Protein AF-A0A7W9BIA0-F1 (afdb_monomer_lite)

pLDDT: mean 78.85, std 12.54, range [48.69, 95.5]

Radius of gyration: 33.46 Å; chains: 1; bounding box: 71×24×86 Å

Organism: NCBI:txid1524255

Sequence (162 aa):
MTLILTLIVGAVFAGCCFMLIGLVVAGTLMAFEPDENASGGVFLIFALFGLFFALIAYWSGSWLFFTDKETEIPRQSPRQELADDYLGPWRSNAPSNIIRTLISNNVRGCGEFQYKPSDRNSGEYLVYCTPDGRNWAAYIVWPNIDRISGPARPDPKISPPR

Secondary structure (DSSP, 8-state):
-HHHHHHHHHHHHHHHHHHHHHHHHHHHHHH----TTTHHHHHHHHHHHHHHHHHHHHHHHHHHSSTT---------HHHHHHHH--SPPEES--HHHHHHHHHTT----SEEEEEE-SSSTT-EEEEEESSSSS-EEEEEEGGGTEEEEEEPPPTTSPPP-

Foldseek 3Di:
DVPVVVVVVVVVVVVVVVVVVVVVVVVVVVPDDDDPPCPVVVVVVVVVVVVVVVVVCVVVVVVVVVPPPPPCPPPCDPLNVVLVFFPDDKDFDDPPLQVVLCVVVVNDLFPGKIWTDTPVDPQWIWIWGHNPVPQIFIKIARSVVSDIDDRDHDRPSDDDDD

Structure (mmCIF, N/CA/C/O backbone):
data_AF-A0A7W9BIA0-F1
#
_entry.id   AF-A0A7W9BIA0-F1
#
loop_
_atom_site.group_PDB
_atom_site.id
_atom_site.type_symbol
_atom_site.label_atom_id
_atom_site.label_alt_id
_atom_site.label_comp_id
_atom_site.label_asym_id
_atom_site.label_entity_id
_atom_site.label_seq_id
_atom_site.pdbx_PDB_ins_code
_atom_site.Cartn_x
_atom_site.Cartn_y
_atom_site.Cartn_z
_atom_site.occupancy
_atom_site.B_iso_or_equiv
_atom_site.auth_seq_id
_atom_site.auth_comp_id
_atom_site.auth_asym_id
_atom_site.auth_atom_id
_atom_site.pdbx_PDB_model_num
ATOM 1 N N . MET A 1 1 ? 11.935 2.739 -18.671 1.00 55.22 1 MET A N 1
ATOM 2 C CA . MET A 1 1 ? 11.883 3.327 -20.033 1.00 55.22 1 MET A CA 1
ATOM 3 C C . MET 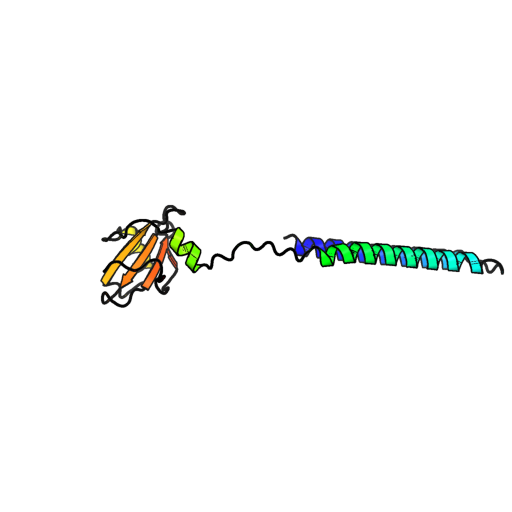A 1 1 ? 13.250 3.368 -20.729 1.00 55.22 1 MET A C 1
ATOM 5 O O . MET A 1 1 ? 13.289 3.383 -21.948 1.00 55.22 1 MET A O 1
ATOM 9 N N . THR A 1 2 ? 14.366 3.324 -19.995 1.00 68.12 2 THR A N 1
ATOM 10 C CA . THR A 1 2 ? 15.739 3.370 -20.537 1.00 68.12 2 THR A CA 1
ATOM 11 C C . THR A 1 2 ? 16.198 2.077 -21.224 1.00 68.12 2 THR A C 1
ATOM 13 O O . THR A 1 2 ? 16.903 2.144 -22.221 1.00 68.12 2 THR A O 1
ATOM 16 N N . LEU A 1 3 ? 15.745 0.910 -20.755 1.00 66.94 3 LEU A N 1
ATOM 17 C CA . LEU A 1 3 ? 16.233 -0.404 -21.210 1.00 66.94 3 LEU A CA 1
ATOM 18 C C . LEU A 1 3 ? 15.777 -0.786 -22.634 1.00 66.94 3 LEU A C 1
ATOM 20 O O . LEU A 1 3 ? 16.510 -1.402 -23.397 1.00 66.94 3 LEU A O 1
ATOM 24 N N . ILE A 1 4 ? 14.567 -0.380 -23.024 1.00 76.38 4 ILE A N 1
ATOM 25 C CA . ILE A 1 4 ? 14.058 -0.615 -24.386 1.00 76.38 4 ILE A CA 1
ATOM 26 C C . ILE A 1 4 ? 14.772 0.313 -25.377 1.00 76.38 4 ILE A C 1
ATOM 28 O O . ILE A 1 4 ? 15.130 -0.106 -26.474 1.00 76.38 4 ILE A O 1
ATOM 32 N N . LEU A 1 5 ? 15.038 1.560 -24.973 1.00 74.25 5 LEU A N 1
ATOM 33 C CA . LEU A 1 5 ? 15.738 2.530 -25.811 1.00 74.25 5 LEU A CA 1
ATOM 34 C C . LEU A 1 5 ? 17.192 2.107 -26.071 1.00 74.25 5 LEU A C 1
ATOM 36 O O . LEU A 1 5 ? 17.655 2.213 -27.202 1.00 74.25 5 LEU A O 1
ATOM 40 N N . THR A 1 6 ? 17.894 1.567 -25.068 1.00 74.94 6 THR A N 1
ATOM 41 C CA . THR A 1 6 ? 19.265 1.061 -25.248 1.00 74.94 6 THR A CA 1
ATOM 42 C C . THR A 1 6 ? 19.323 -0.156 -26.170 1.00 74.94 6 THR A C 1
ATOM 44 O O . THR A 1 6 ? 20.218 -0.229 -27.010 1.00 74.94 6 THR A O 1
ATOM 47 N N . LEU A 1 7 ? 18.348 -1.068 -26.090 1.00 75.12 7 LEU A N 1
ATOM 48 C CA . LEU A 1 7 ? 18.255 -2.212 -27.005 1.00 75.12 7 LEU A CA 1
ATOM 49 C C . LEU A 1 7 ? 18.006 -1.779 -28.456 1.00 75.12 7 LEU A C 1
ATOM 51 O O . LEU A 1 7 ? 18.644 -2.300 -29.369 1.00 75.12 7 LEU A O 1
ATOM 55 N N . ILE A 1 8 ? 17.125 -0.797 -28.671 1.00 78.56 8 ILE A N 1
ATOM 56 C CA . ILE A 1 8 ? 16.828 -0.272 -30.011 1.00 78.56 8 ILE A CA 1
ATOM 57 C C . ILE A 1 8 ? 18.060 0.417 -30.605 1.00 78.56 8 ILE A C 1
ATOM 59 O O . ILE A 1 8 ? 18.431 0.133 -31.743 1.00 78.56 8 ILE A O 1
ATOM 63 N N . VAL A 1 9 ? 18.732 1.278 -29.836 1.00 80.25 9 VAL A N 1
ATOM 64 C CA . VAL A 1 9 ? 19.941 1.977 -30.302 1.00 80.25 9 VAL A CA 1
ATOM 65 C C . VAL A 1 9 ? 21.062 0.981 -30.618 1.00 80.25 9 VAL A C 1
ATOM 67 O O . VAL A 1 9 ? 21.717 1.113 -31.651 1.00 80.25 9 VAL A O 1
ATOM 70 N N . GLY A 1 10 ? 21.235 -0.060 -29.795 1.00 77.69 10 GLY A N 1
ATOM 71 C CA . GLY A 1 10 ? 22.210 -1.124 -30.046 1.00 77.69 10 GLY A CA 1
ATOM 72 C C . GLY A 1 10 ? 21.928 -1.912 -31.330 1.00 77.69 10 GLY A C 1
ATOM 73 O O . GLY A 1 10 ? 22.838 -2.132 -32.130 1.00 77.69 10 GLY A O 1
ATOM 74 N N . ALA A 1 11 ? 20.668 -2.287 -31.571 1.00 79.38 11 ALA A N 1
ATOM 75 C CA . ALA A 1 11 ? 20.273 -3.029 -32.769 1.00 79.38 11 ALA A CA 1
ATOM 76 C C . ALA A 1 11 ? 20.463 -2.210 -34.058 1.00 79.38 11 ALA A C 1
ATOM 78 O O . ALA A 1 11 ? 20.962 -2.730 -35.058 1.00 79.38 11 ALA A O 1
ATOM 79 N N . VAL A 1 12 ? 20.119 -0.917 -34.026 1.00 84.44 12 VAL A N 1
ATOM 80 C CA . VAL A 1 12 ? 20.306 -0.004 -35.166 1.00 84.44 12 VAL A CA 1
ATOM 81 C C . VAL A 1 12 ? 21.791 0.182 -35.479 1.00 84.44 12 VAL A C 1
ATOM 83 O O . VAL A 1 12 ? 22.185 0.138 -36.645 1.00 84.44 12 VAL A O 1
ATOM 86 N N . PHE A 1 13 ? 22.629 0.334 -34.451 1.00 81.19 13 PHE A N 1
ATOM 87 C CA . PHE A 1 13 ? 24.070 0.495 -34.631 1.00 81.19 13 PHE A CA 1
ATOM 88 C C . PHE A 1 13 ? 24.715 -0.759 -35.236 1.00 81.19 13 PHE A C 1
ATOM 90 O O . PHE A 1 13 ? 25.454 -0.661 -36.216 1.00 81.19 13 PHE A O 1
ATOM 97 N N . ALA A 1 14 ? 24.364 -1.945 -34.725 1.00 81.88 14 ALA A N 1
ATOM 98 C CA . ALA A 1 14 ? 24.852 -3.215 -35.260 1.00 81.88 14 ALA A CA 1
ATOM 99 C C . ALA A 1 14 ? 24.450 -3.410 -36.733 1.00 81.88 14 ALA A C 1
ATOM 101 O O . ALA A 1 14 ? 25.295 -3.748 -37.563 1.00 81.88 14 ALA A O 1
ATOM 102 N N . GLY A 1 15 ? 23.187 -3.134 -37.080 1.00 81.62 15 GLY A N 1
ATOM 103 C CA . GLY A 1 15 ? 22.704 -3.221 -38.461 1.00 81.62 15 GLY A CA 1
ATOM 104 C C . GLY A 1 15 ? 23.436 -2.273 -39.416 1.00 81.62 15 GLY A C 1
ATOM 105 O O . GLY A 1 15 ? 23.802 -2.668 -40.523 1.00 81.62 15 GLY A O 1
ATOM 106 N N . CYS A 1 16 ? 23.714 -1.044 -38.972 1.00 82.75 16 CYS A N 1
ATOM 107 C CA . CYS A 1 16 ? 24.446 -0.057 -39.766 1.00 82.75 16 CYS A CA 1
ATOM 108 C C . CYS A 1 16 ? 25.899 -0.497 -40.028 1.00 82.75 16 CYS A C 1
ATOM 110 O O . CYS A 1 16 ? 26.389 -0.383 -41.152 1.00 82.75 16 CYS A O 1
ATOM 112 N N . CYS A 1 17 ? 26.565 -1.091 -39.030 1.00 80.00 17 CYS A N 1
ATOM 113 C CA . CYS A 1 17 ? 27.900 -1.663 -39.205 1.00 80.00 17 CYS A CA 1
ATOM 114 C C . CYS A 1 17 ? 27.917 -2.788 -40.251 1.00 80.00 17 CYS A C 1
ATOM 116 O O . CYS A 1 17 ? 28.769 -2.765 -41.134 1.00 80.00 17 CYS A O 1
ATOM 118 N N . PHE A 1 18 ? 26.970 -3.733 -40.211 1.00 81.88 18 PHE A N 1
ATOM 119 C CA . PHE A 1 18 ? 26.909 -4.821 -41.200 1.00 81.88 18 PHE A CA 1
ATOM 120 C C . PHE A 1 18 ? 26.686 -4.319 -42.632 1.00 81.88 18 PHE A C 1
ATOM 122 O O . PHE A 1 18 ? 27.327 -4.816 -43.559 1.00 81.88 18 PHE A O 1
ATOM 129 N N . MET A 1 19 ? 25.832 -3.307 -42.813 1.00 82.19 19 MET A N 1
ATOM 130 C CA . MET A 1 19 ? 25.616 -2.657 -44.111 1.00 82.19 19 MET A CA 1
ATOM 131 C C . MET A 1 19 ? 26.900 -2.028 -44.656 1.00 82.19 19 MET A C 1
ATOM 133 O O . MET A 1 19 ? 27.262 -2.275 -45.804 1.00 82.19 19 MET A O 1
ATOM 137 N N . LEU A 1 20 ? 27.613 -1.256 -43.831 1.00 83.00 20 LEU A N 1
ATOM 138 C CA . LEU A 1 20 ? 28.859 -0.604 -44.238 1.00 83.00 20 LEU A CA 1
ATOM 139 C C . LEU A 1 20 ? 29.947 -1.621 -44.591 1.00 83.00 20 LEU A C 1
ATOM 141 O O . LEU A 1 20 ? 30.650 -1.442 -45.581 1.00 83.00 20 LEU A O 1
ATOM 145 N N . ILE A 1 21 ? 30.043 -2.717 -43.834 1.00 82.00 21 ILE A N 1
ATOM 146 C CA . ILE A 1 21 ? 30.970 -3.817 -44.128 1.00 82.00 21 ILE A CA 1
ATOM 147 C C . ILE A 1 21 ? 30.643 -4.441 -45.485 1.00 82.00 21 ILE A C 1
ATOM 149 O O . ILE A 1 21 ? 31.537 -4.591 -46.315 1.00 82.00 21 ILE A O 1
ATOM 153 N N . GLY A 1 22 ? 29.371 -4.764 -45.737 1.00 81.12 22 GLY A N 1
ATOM 154 C CA . GLY A 1 22 ? 28.941 -5.321 -47.019 1.00 81.12 22 GLY A CA 1
ATOM 155 C C . GLY A 1 22 ? 29.258 -4.395 -48.194 1.00 81.12 22 GLY A C 1
ATOM 156 O O . GLY A 1 22 ? 29.710 -4.860 -49.236 1.00 81.12 22 GLY A O 1
ATOM 157 N N . LEU A 1 23 ? 29.097 -3.084 -48.006 1.00 84.38 23 LEU A N 1
ATOM 158 C CA . LEU A 1 23 ? 29.371 -2.072 -49.026 1.00 84.38 23 LEU A CA 1
ATOM 159 C C . LEU A 1 23 ? 30.874 -1.936 -49.311 1.00 84.38 23 LEU A C 1
ATOM 161 O O . LEU A 1 23 ? 31.271 -1.868 -50.472 1.00 84.38 23 LEU A O 1
ATOM 165 N N . VAL A 1 24 ? 31.716 -1.970 -48.273 1.00 82.38 24 VAL A N 1
ATOM 166 C CA . VAL A 1 24 ? 33.180 -1.965 -48.426 1.00 82.38 24 VAL A CA 1
ATOM 167 C C . VAL A 1 24 ? 33.657 -3.233 -49.127 1.00 82.38 24 VAL A C 1
ATOM 169 O O . VAL A 1 24 ? 34.451 -3.134 -50.054 1.00 82.38 24 VAL A O 1
ATOM 172 N N . VAL A 1 25 ? 33.145 -4.406 -48.741 1.00 81.81 25 VAL A N 1
ATOM 173 C CA . VAL A 1 25 ? 33.503 -5.690 -49.369 1.00 81.81 25 VAL A CA 1
ATOM 174 C C . VAL A 1 25 ? 33.039 -5.748 -50.826 1.00 81.81 25 VAL A C 1
ATOM 176 O O . VAL A 1 25 ? 33.792 -6.173 -51.695 1.00 81.81 25 VAL A O 1
ATOM 179 N N . ALA A 1 26 ? 31.822 -5.293 -51.126 1.00 77.31 26 ALA A N 1
ATOM 180 C CA . ALA A 1 26 ? 31.334 -5.226 -52.502 1.00 77.31 26 ALA A CA 1
ATOM 181 C C . ALA A 1 26 ? 32.145 -4.226 -53.343 1.00 77.31 26 ALA A C 1
ATOM 183 O O . ALA A 1 26 ? 32.465 -4.506 -54.496 1.00 77.31 26 ALA A O 1
ATOM 184 N N . GLY A 1 27 ? 32.512 -3.082 -52.758 1.00 76.94 27 GLY A N 1
ATOM 185 C CA . GLY A 1 27 ? 33.343 -2.072 -53.406 1.00 76.94 27 GLY A CA 1
ATOM 186 C C . GLY A 1 27 ? 34.754 -2.573 -53.706 1.00 76.94 27 GLY A C 1
ATOM 187 O O . GLY A 1 27 ? 35.247 -2.366 -54.810 1.00 76.94 27 GLY A O 1
ATOM 188 N N . THR A 1 28 ? 35.390 -3.284 -52.770 1.00 70.19 28 THR A N 1
ATOM 189 C CA . THR A 1 28 ? 36.714 -3.876 -53.003 1.00 70.19 28 THR A CA 1
ATOM 190 C C . THR A 1 28 ? 36.659 -5.017 -54.012 1.00 70.19 28 THR A C 1
ATOM 192 O O . THR A 1 28 ? 37.540 -5.094 -54.861 1.00 70.19 28 THR A O 1
ATOM 195 N N . LEU A 1 29 ? 35.612 -5.849 -53.995 1.00 71.81 29 LEU A N 1
ATOM 196 C CA . LEU A 1 29 ? 35.415 -6.895 -55.005 1.00 71.81 29 LEU A CA 1
ATOM 197 C C . LEU A 1 29 ? 35.227 -6.324 -56.417 1.00 71.81 29 LEU A C 1
ATOM 199 O O . LEU A 1 29 ? 35.700 -6.929 -57.373 1.00 71.81 29 LEU A O 1
ATOM 203 N N . MET A 1 30 ? 34.568 -5.170 -56.557 1.00 72.50 30 MET A N 1
ATOM 204 C CA . MET A 1 30 ? 34.381 -4.519 -57.860 1.00 72.50 30 MET A CA 1
ATOM 205 C C . MET A 1 30 ? 35.596 -3.707 -58.333 1.00 72.50 30 MET A C 1
ATOM 207 O O . MET A 1 30 ? 35.705 -3.441 -59.524 1.00 72.50 30 MET A O 1
ATOM 211 N N . ALA A 1 31 ? 36.504 -3.320 -57.433 1.00 66.88 31 ALA A N 1
ATOM 212 C CA . ALA A 1 31 ? 37.692 -2.526 -57.764 1.00 66.88 31 ALA A CA 1
ATOM 213 C C . ALA A 1 31 ? 38.937 -3.366 -58.111 1.00 66.88 31 ALA A C 1
ATOM 215 O O . ALA A 1 31 ? 39.974 -2.802 -58.455 1.00 66.88 31 ALA A O 1
ATOM 216 N N . PHE A 1 32 ? 38.864 -4.695 -58.004 1.00 59.72 32 PHE A N 1
ATOM 217 C CA . PHE A 1 32 ? 39.979 -5.586 -58.316 1.00 59.72 32 PHE A CA 1
ATOM 218 C C . PHE A 1 32 ? 40.000 -5.942 -59.812 1.00 59.72 32 PHE A C 1
ATOM 220 O O . PHE A 1 32 ? 39.431 -6.947 -60.235 1.00 59.72 32 PHE A O 1
ATOM 227 N N . GLU A 1 33 ? 40.700 -5.138 -60.615 1.00 63.22 33 GLU A N 1
ATOM 228 C CA . GLU A 1 33 ? 41.381 -5.669 -61.801 1.00 63.22 33 GLU A CA 1
ATOM 229 C C . GLU A 1 33 ? 42.642 -6.430 -61.332 1.00 63.22 33 GLU A C 1
ATOM 231 O O . GLU A 1 33 ? 43.312 -5.995 -60.389 1.00 63.22 33 GLU A O 1
ATOM 236 N N . PRO A 1 34 ? 42.930 -7.619 -61.891 1.00 58.84 34 PRO A N 1
ATOM 237 C CA . PRO A 1 34 ? 43.922 -8.538 -61.344 1.00 58.84 34 PRO A CA 1
ATOM 238 C C . PRO A 1 34 ? 45.353 -8.104 -61.692 1.00 58.84 34 PRO A C 1
ATOM 240 O O . PRO A 1 34 ? 45.944 -8.629 -62.629 1.00 58.84 34 PRO A O 1
ATOM 243 N N . ASP A 1 35 ? 45.929 -7.197 -60.902 1.00 59.75 35 ASP A N 1
ATOM 244 C CA . ASP A 1 35 ? 47.360 -6.879 -60.959 1.00 59.75 35 ASP A CA 1
ATOM 245 C C . ASP A 1 35 ? 48.132 -7.551 -59.804 1.00 59.75 35 ASP A C 1
ATOM 247 O O . ASP A 1 35 ? 47.769 -7.454 -58.627 1.00 59.75 35 ASP A O 1
ATOM 251 N N . GLU A 1 36 ? 49.239 -8.225 -60.139 1.00 60.62 36 GLU A N 1
ATOM 252 C CA . GLU A 1 36 ? 50.010 -9.147 -59.277 1.00 60.62 36 GLU A CA 1
ATOM 253 C C . GLU A 1 36 ? 50.604 -8.532 -57.988 1.00 60.62 36 GLU A C 1
ATOM 255 O O . GLU A 1 36 ? 51.027 -9.266 -57.094 1.00 60.62 36 GLU A O 1
ATOM 260 N N . ASN A 1 37 ? 50.580 -7.206 -57.820 1.00 57.16 37 ASN A N 1
ATOM 261 C CA . ASN A 1 37 ? 51.107 -6.519 -56.630 1.00 57.16 37 ASN A CA 1
ATOM 262 C C . ASN A 1 37 ? 50.032 -6.079 -55.615 1.00 57.16 37 ASN A C 1
ATOM 264 O O . ASN A 1 37 ? 50.352 -5.457 -54.600 1.00 57.16 37 ASN A O 1
ATOM 268 N N . ALA A 1 38 ? 48.760 -6.419 -55.838 1.00 55.75 38 ALA A N 1
ATOM 269 C CA . ALA A 1 38 ? 47.637 -5.970 -55.008 1.00 55.75 38 ALA A CA 1
ATOM 270 C C . ALA A 1 38 ? 47.430 -6.761 -53.692 1.00 55.75 38 ALA A C 1
ATOM 272 O O . ALA A 1 38 ? 46.525 -6.453 -52.912 1.00 55.75 38 ALA A O 1
ATOM 273 N N . SER A 1 39 ? 48.274 -7.757 -53.392 1.00 59.44 39 SER A N 1
ATOM 274 C CA . SER A 1 39 ? 48.118 -8.610 -52.202 1.00 59.44 39 SER A CA 1
ATOM 275 C C . SER A 1 39 ? 48.335 -7.854 -50.883 1.00 59.44 39 SER A C 1
ATOM 277 O O . SER A 1 39 ? 47.609 -8.088 -49.919 1.00 59.44 39 SER A O 1
ATOM 279 N N . GLY A 1 40 ? 49.261 -6.890 -50.832 1.00 60.91 40 GLY A N 1
ATOM 280 C CA . GLY A 1 40 ? 49.609 -6.171 -49.597 1.00 60.91 40 GLY A CA 1
ATOM 281 C C . GLY A 1 40 ? 48.522 -5.223 -49.069 1.00 60.91 40 GLY A C 1
ATOM 282 O O . GLY A 1 40 ? 48.365 -5.074 -47.856 1.00 60.91 40 GLY A O 1
ATOM 283 N N . GLY A 1 41 ? 47.735 -4.608 -49.959 1.00 64.06 41 GLY A N 1
ATOM 284 C CA . GLY A 1 41 ? 46.695 -3.643 -49.575 1.00 64.06 41 GLY A CA 1
ATOM 285 C C . GLY A 1 41 ? 45.501 -4.293 -48.873 1.00 64.06 41 GLY A C 1
ATOM 286 O O . GLY A 1 41 ? 44.955 -3.743 -47.918 1.00 64.06 41 GLY A O 1
ATOM 287 N N . VAL A 1 42 ? 45.144 -5.508 -49.290 1.00 67.88 42 VAL A N 1
ATOM 288 C CA . VAL A 1 42 ? 44.026 -6.267 -48.714 1.00 67.88 42 VAL A CA 1
ATOM 289 C C . VAL A 1 42 ? 44.333 -6.684 -47.274 1.00 67.88 42 VAL A C 1
ATOM 291 O O . VAL A 1 42 ? 43.487 -6.525 -46.394 1.00 67.88 42 VAL A O 1
ATOM 294 N N . PHE A 1 43 ? 45.565 -7.124 -46.995 1.00 69.19 43 PHE A N 1
ATOM 295 C CA . PHE A 1 43 ? 45.990 -7.470 -45.634 1.00 69.19 43 PHE A CA 1
ATOM 296 C C . PHE A 1 43 ? 45.943 -6.276 -44.672 1.00 69.19 43 PHE A C 1
ATOM 298 O O . PHE A 1 43 ? 45.534 -6.440 -43.522 1.00 69.19 43 PHE A O 1
ATOM 305 N N . LEU A 1 44 ? 46.296 -5.073 -45.135 1.00 73.94 44 LEU A N 1
ATOM 306 C CA . LEU A 1 44 ? 46.217 -3.855 -44.322 1.00 73.94 44 LEU A CA 1
ATOM 307 C C . LEU A 1 44 ? 44.778 -3.507 -43.929 1.00 73.94 44 LEU A C 1
ATOM 309 O O . LEU A 1 44 ? 44.533 -3.137 -42.782 1.00 73.94 44 LEU A O 1
ATOM 313 N N . ILE A 1 45 ? 43.817 -3.674 -44.840 1.00 76.38 45 ILE A N 1
ATOM 314 C CA . ILE A 1 45 ? 42.399 -3.403 -44.562 1.00 76.38 45 ILE A CA 1
ATOM 315 C C . ILE A 1 45 ? 41.868 -4.364 -43.493 1.00 76.38 45 ILE A C 1
ATOM 317 O O . ILE A 1 45 ? 41.267 -3.920 -42.514 1.00 76.38 45 ILE A O 1
ATOM 321 N N . PHE A 1 46 ? 42.141 -5.667 -43.625 1.00 74.81 46 PHE A N 1
ATOM 322 C CA . PHE A 1 46 ? 41.732 -6.654 -42.620 1.00 74.81 46 PHE A CA 1
ATOM 323 C C . PHE A 1 46 ? 42.405 -6.421 -41.260 1.00 74.81 46 PHE A C 1
ATOM 325 O O . PHE A 1 46 ? 41.751 -6.560 -40.224 1.00 74.81 46 PHE A O 1
ATOM 332 N N . ALA A 1 47 ? 43.677 -6.014 -41.245 1.00 78.88 47 ALA A N 1
ATOM 333 C CA . ALA A 1 47 ? 44.399 -5.707 -40.012 1.00 78.88 47 ALA A CA 1
ATOM 334 C C . ALA A 1 47 ? 43.817 -4.483 -39.284 1.00 78.88 47 ALA A C 1
ATOM 336 O O . ALA A 1 47 ? 43.564 -4.545 -38.079 1.00 78.88 47 ALA A O 1
ATOM 337 N N . LEU A 1 48 ? 43.548 -3.391 -40.008 1.00 80.12 48 LEU A N 1
ATOM 338 C CA . LEU A 1 48 ? 42.935 -2.185 -39.441 1.00 80.12 48 LEU A CA 1
ATOM 339 C C . LEU A 1 48 ? 41.523 -2.463 -38.916 1.00 80.12 48 LEU A C 1
ATOM 341 O O . LEU A 1 48 ? 41.142 -1.974 -37.852 1.00 80.12 48 LEU A O 1
ATOM 345 N N . PHE A 1 49 ? 40.767 -3.295 -39.629 1.00 78.25 49 PHE A N 1
ATOM 346 C CA . PHE A 1 49 ? 39.426 -3.692 -39.227 1.00 78.25 49 PHE A CA 1
ATOM 347 C C . PHE A 1 49 ? 39.431 -4.540 -37.948 1.00 78.25 49 PHE A C 1
ATOM 349 O O . PHE A 1 49 ? 38.680 -4.254 -37.018 1.00 78.25 49 PHE A O 1
ATOM 356 N N . GLY A 1 50 ? 40.328 -5.525 -37.841 1.00 78.56 50 GLY A N 1
ATOM 357 C CA . GLY A 1 50 ? 40.497 -6.303 -36.610 1.00 78.56 50 GLY A CA 1
ATOM 358 C C . GLY A 1 50 ? 40.840 -5.427 -35.398 1.00 78.56 50 GLY A C 1
ATOM 359 O O . GLY A 1 50 ? 40.288 -5.621 -34.314 1.00 78.56 50 GLY A O 1
ATOM 360 N N . LEU A 1 51 ? 41.682 -4.408 -35.595 1.00 86.31 51 LEU A N 1
ATOM 361 C CA . LEU A 1 51 ? 42.069 -3.454 -34.550 1.00 86.31 51 LEU A CA 1
ATOM 362 C C . LEU A 1 51 ? 40.883 -2.579 -34.106 1.00 86.31 51 LEU A C 1
ATOM 364 O O . LEU A 1 51 ? 40.681 -2.355 -32.913 1.00 86.31 51 LEU A O 1
ATOM 368 N N . PHE A 1 52 ? 40.045 -2.148 -35.050 1.00 82.19 52 PHE A N 1
ATOM 369 C CA . PHE A 1 52 ? 38.822 -1.398 -34.760 1.00 82.19 52 PHE A CA 1
ATOM 370 C C . PHE A 1 52 ? 37.817 -2.212 -33.929 1.00 82.19 52 PHE A C 1
ATOM 372 O O . PHE A 1 52 ? 37.293 -1.712 -32.933 1.00 82.19 52 PHE A O 1
ATOM 379 N N . PHE A 1 53 ? 37.600 -3.488 -34.269 1.00 80.62 53 PHE A N 1
ATOM 380 C CA . PHE A 1 53 ? 36.733 -4.378 -33.485 1.00 80.62 53 PHE A CA 1
ATOM 381 C C . PHE A 1 53 ? 37.288 -4.652 -32.087 1.00 80.62 53 PHE A C 1
ATOM 383 O O . PHE A 1 53 ? 36.520 -4.672 -31.127 1.00 80.62 53 PHE A O 1
ATOM 390 N N . ALA A 1 54 ? 38.608 -4.798 -31.949 1.00 81.12 54 ALA A N 1
ATOM 391 C CA . ALA A 1 54 ? 39.249 -4.939 -30.645 1.00 81.12 54 ALA A CA 1
ATOM 392 C C . ALA A 1 54 ? 39.045 -3.688 -29.769 1.00 81.12 54 ALA A C 1
ATOM 394 O O . ALA A 1 54 ? 38.732 -3.815 -28.586 1.00 81.12 54 ALA A O 1
ATOM 395 N N . LEU A 1 55 ? 39.146 -2.485 -30.348 1.00 83.12 55 LEU A N 1
ATOM 396 C CA . LEU A 1 55 ? 38.890 -1.228 -29.636 1.00 83.12 55 LEU A CA 1
ATOM 397 C C . LEU A 1 55 ? 37.421 -1.074 -29.230 1.00 83.12 55 LEU A C 1
ATOM 399 O O . LEU A 1 55 ? 37.155 -0.674 -28.098 1.00 83.12 55 LEU A O 1
ATOM 403 N N . ILE A 1 56 ? 36.474 -1.431 -30.106 1.00 81.69 56 ILE A N 1
ATOM 404 C CA . ILE A 1 56 ? 35.043 -1.429 -29.771 1.00 81.69 56 ILE A CA 1
ATOM 405 C C . ILE A 1 56 ? 34.758 -2.424 -28.649 1.00 81.69 56 ILE A C 1
ATOM 407 O O . ILE A 1 56 ? 34.128 -2.041 -27.670 1.00 81.69 56 ILE A O 1
ATOM 411 N N . ALA A 1 57 ? 35.249 -3.663 -28.754 1.00 76.75 57 ALA A N 1
ATOM 412 C CA . ALA A 1 57 ? 35.053 -4.690 -27.735 1.00 76.75 57 ALA A CA 1
ATOM 413 C C . ALA A 1 57 ? 35.626 -4.258 -26.374 1.00 76.75 57 ALA A C 1
ATOM 415 O O . ALA A 1 57 ? 34.983 -4.446 -25.340 1.00 76.75 57 ALA A O 1
ATOM 416 N N . TYR A 1 58 ? 36.797 -3.615 -26.379 1.00 79.81 58 TYR A N 1
ATOM 417 C CA . TYR A 1 58 ? 37.426 -3.043 -25.190 1.00 79.81 58 TYR A CA 1
ATOM 418 C C . TYR A 1 58 ? 36.597 -1.900 -24.573 1.00 79.81 58 TYR A C 1
ATOM 420 O O . TYR A 1 58 ? 36.389 -1.864 -23.356 1.00 79.81 58 TYR A O 1
ATOM 428 N N . TRP A 1 59 ? 36.051 -1.002 -25.401 1.00 75.38 59 TRP A N 1
ATOM 429 C CA . TRP A 1 59 ? 35.180 0.090 -24.947 1.00 75.38 59 TRP A CA 1
ATOM 430 C C . TRP A 1 59 ? 33.811 -0.403 -24.453 1.00 75.38 59 TRP A C 1
ATOM 432 O O . TRP A 1 59 ? 33.311 0.086 -23.440 1.00 75.38 59 TRP A O 1
ATOM 442 N N . SER A 1 60 ? 33.216 -1.398 -25.117 1.00 70.00 60 SER A N 1
ATOM 443 C CA . SER A 1 60 ? 31.941 -1.995 -24.704 1.00 70.00 60 SER A CA 1
ATOM 444 C C . SER A 1 60 ? 32.080 -2.868 -23.458 1.00 70.00 60 SER A C 1
ATOM 446 O O . SER A 1 60 ? 31.197 -2.863 -22.603 1.00 70.00 60 SER A O 1
ATOM 448 N N . GLY A 1 61 ? 33.206 -3.576 -23.309 1.00 64.25 61 GLY A N 1
ATOM 449 C CA . GLY A 1 61 ? 33.513 -4.358 -22.111 1.00 64.25 61 GLY A CA 1
ATOM 450 C C . GLY A 1 61 ? 33.633 -3.474 -20.869 1.00 64.25 61 GLY A C 1
ATOM 451 O O . GLY A 1 61 ? 33.089 -3.817 -19.823 1.00 64.25 61 GLY A O 1
ATOM 452 N N . SER A 1 62 ? 34.233 -2.285 -21.001 1.00 65.88 62 SER A N 1
ATOM 453 C CA . SER A 1 62 ? 34.294 -1.298 -19.910 1.00 65.88 62 SER A CA 1
ATOM 454 C C . SER A 1 62 ? 32.916 -0.838 -19.409 1.00 65.88 62 SER A C 1
ATOM 456 O O . SER A 1 62 ? 32.793 -0.493 -18.238 1.00 65.88 62 SER A O 1
ATOM 458 N N . TRP A 1 63 ? 31.866 -0.869 -20.239 1.00 59.00 63 TRP A N 1
ATOM 459 C CA . TRP A 1 63 ? 30.500 -0.524 -19.815 1.00 59.00 63 TRP A CA 1
ATOM 460 C C . TRP A 1 63 ? 29.761 -1.678 -19.120 1.00 59.00 63 TRP A C 1
ATOM 462 O O . TRP A 1 63 ? 28.974 -1.432 -18.203 1.00 59.00 63 TRP A O 1
ATOM 472 N N . LEU A 1 64 ? 30.038 -2.932 -19.500 1.00 59.25 64 LEU A N 1
ATOM 473 C CA . LEU A 1 64 ? 29.447 -4.112 -18.850 1.00 59.25 64 LEU A CA 1
ATOM 474 C C . LEU A 1 64 ? 29.997 -4.352 -17.436 1.00 59.25 64 LEU A C 1
ATOM 476 O O . LEU A 1 64 ? 29.282 -4.889 -16.603 1.00 59.25 64 LEU A O 1
ATOM 480 N N . PHE A 1 65 ? 31.219 -3.902 -17.132 1.00 55.66 65 PHE A N 1
ATOM 481 C CA . PHE A 1 65 ? 31.803 -4.017 -15.787 1.00 55.66 65 PHE A CA 1
ATOM 482 C C . PHE A 1 65 ? 31.515 -2.823 -14.855 1.00 55.66 65 PHE A C 1
ATOM 484 O O . PHE A 1 65 ? 31.788 -2.912 -13.661 1.00 55.66 65 PHE A O 1
ATOM 491 N N . PHE A 1 66 ? 30.960 -1.711 -15.355 1.00 53.16 66 PHE A N 1
ATOM 492 C CA . PHE A 1 66 ? 30.657 -0.521 -14.536 1.00 53.16 66 PHE A CA 1
ATOM 493 C C . PHE A 1 66 ? 29.191 -0.433 -14.079 1.00 53.16 66 PHE A C 1
ATOM 495 O O . PHE A 1 66 ? 28.828 0.485 -13.344 1.00 53.16 66 PHE A O 1
ATOM 502 N N . THR A 1 67 ? 28.341 -1.374 -14.499 1.00 51.53 67 THR A N 1
ATOM 503 C CA . THR A 1 67 ? 26.904 -1.394 -14.168 1.00 51.53 67 THR A CA 1
ATOM 504 C C . THR A 1 67 ? 26.544 -2.243 -12.9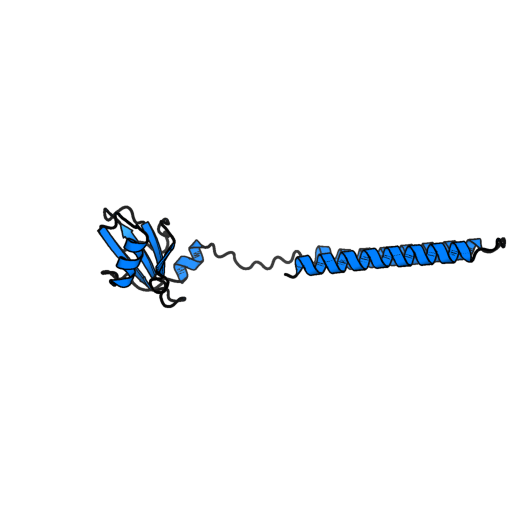44 1.00 51.53 67 THR A C 1
ATOM 506 O O . THR A 1 67 ? 25.366 -2.344 -12.634 1.00 51.53 67 THR A O 1
ATOM 509 N N . ASP A 1 68 ? 27.534 -2.729 -12.185 1.00 54.97 68 ASP A N 1
ATOM 510 C CA . ASP A 1 68 ? 27.341 -3.432 -10.900 1.00 54.97 68 ASP A CA 1
ATOM 511 C C . ASP A 1 68 ? 27.829 -2.613 -9.694 1.00 54.97 68 ASP A C 1
ATOM 513 O O . ASP A 1 68 ? 28.201 -3.148 -8.650 1.00 54.97 68 ASP A O 1
ATOM 517 N N . LYS A 1 69 ? 27.810 -1.277 -9.781 1.00 51.50 69 LYS A N 1
ATOM 518 C CA . LYS A 1 69 ? 27.709 -0.487 -8.548 1.00 51.50 69 LYS A CA 1
ATOM 519 C C . LYS A 1 69 ? 26.234 -0.379 -8.205 1.00 51.50 69 LYS A C 1
ATOM 521 O O . LYS A 1 69 ? 25.598 0.643 -8.463 1.00 51.50 69 LYS A O 1
ATOM 526 N N . GLU A 1 70 ? 25.712 -1.493 -7.691 1.00 56.38 70 GLU A N 1
ATOM 527 C CA . GLU A 1 70 ? 24.390 -1.612 -7.097 1.00 56.38 70 GLU A CA 1
ATOM 528 C C . GLU A 1 70 ? 24.172 -0.362 -6.246 1.00 56.38 70 GLU A C 1
ATOM 530 O O . GLU A 1 70 ? 24.840 -0.122 -5.236 1.00 56.38 70 GLU A O 1
ATOM 535 N N . THR A 1 71 ? 23.289 0.512 -6.712 1.00 51.88 71 THR A N 1
ATOM 536 C CA . THR A 1 71 ? 22.747 1.543 -5.848 1.00 51.88 71 THR A CA 1
ATOM 537 C C . THR A 1 71 ? 21.902 0.751 -4.869 1.00 51.88 71 THR A C 1
ATOM 539 O O . THR A 1 71 ? 20.767 0.391 -5.175 1.00 51.88 71 THR A O 1
ATOM 542 N N . GLU A 1 72 ? 22.487 0.381 -3.732 1.00 56.19 72 GLU A N 1
ATOM 543 C CA . GLU A 1 72 ? 21.745 -0.094 -2.576 1.00 56.19 72 GLU A CA 1
ATOM 544 C C . GLU A 1 72 ? 20.843 1.063 -2.130 1.00 56.19 72 GLU A C 1
ATOM 546 O O . GLU A 1 72 ? 21.142 1.814 -1.207 1.00 56.19 72 GLU A O 1
ATOM 551 N N . ILE A 1 73 ? 19.724 1.255 -2.829 1.00 62.44 73 ILE A N 1
ATOM 552 C CA . ILE A 1 73 ? 18.555 1.869 -2.227 1.00 62.44 73 ILE A CA 1
ATOM 553 C C . ILE A 1 73 ? 18.220 0.893 -1.104 1.00 62.44 73 ILE A C 1
ATOM 555 O O . ILE A 1 73 ? 17.951 -0.276 -1.415 1.00 62.44 73 ILE A O 1
ATOM 559 N N . PRO A 1 74 ? 18.300 1.290 0.179 1.00 53.03 74 PRO A N 1
ATOM 560 C CA . PRO A 1 74 ? 17.942 0.387 1.254 1.00 53.03 74 PRO A CA 1
ATOM 561 C C . PRO A 1 74 ? 16.541 -0.115 0.929 1.00 53.03 74 PRO A C 1
ATOM 563 O O . PRO A 1 74 ? 15.606 0.677 0.826 1.00 53.03 74 PRO A O 1
ATOM 566 N N . ARG A 1 75 ? 16.398 -1.425 0.690 1.00 48.69 75 ARG A N 1
ATOM 567 C CA . ARG A 1 75 ? 15.084 -2.051 0.578 1.00 48.69 75 ARG A CA 1
ATOM 568 C C . ARG A 1 75 ? 14.461 -1.954 1.962 1.00 48.69 75 ARG A C 1
ATOM 570 O O . ARG A 1 75 ? 14.528 -2.899 2.745 1.00 48.69 75 ARG A O 1
ATOM 577 N N . GLN A 1 76 ? 13.883 -0.800 2.286 1.00 51.28 76 GLN A N 1
ATOM 578 C CA . GLN A 1 76 ? 12.875 -0.720 3.321 1.00 51.28 76 GLN A CA 1
ATOM 579 C C . GLN A 1 76 ? 11.821 -1.729 2.894 1.00 51.28 76 GLN A C 1
ATOM 581 O O . GLN A 1 76 ? 11.181 -1.609 1.851 1.00 51.28 76 GLN A O 1
ATOM 586 N N . SER A 1 77 ? 11.747 -2.821 3.650 1.00 59.44 77 SER A N 1
ATOM 587 C CA . SER A 1 77 ? 10.673 -3.785 3.487 1.00 59.44 77 SER A CA 1
ATOM 588 C C . SER A 1 77 ? 9.358 -3.001 3.515 1.00 59.44 77 SER A C 1
ATOM 590 O O . SER A 1 77 ? 9.259 -2.076 4.326 1.00 59.44 77 SER A O 1
ATOM 592 N N . PRO A 1 78 ? 8.337 -3.362 2.719 1.00 61.41 78 PRO A N 1
ATOM 593 C CA . PRO A 1 78 ? 7.030 -2.699 2.769 1.00 61.41 78 PRO A CA 1
ATOM 594 C C . PRO A 1 78 ? 6.468 -2.568 4.197 1.00 61.41 78 PRO A C 1
ATOM 596 O O . PRO A 1 78 ? 5.699 -1.666 4.501 1.00 61.41 78 PRO A O 1
ATOM 599 N N . ARG A 1 79 ? 6.899 -3.459 5.100 1.00 59.00 79 ARG A N 1
ATOM 600 C CA . ARG A 1 79 ? 6.594 -3.433 6.533 1.00 59.00 79 ARG A CA 1
ATOM 601 C C . ARG A 1 79 ? 7.302 -2.297 7.298 1.00 59.00 79 ARG A C 1
ATOM 603 O O . ARG A 1 79 ? 6.737 -1.701 8.200 1.00 59.00 79 ARG A O 1
ATOM 610 N N . GLN A 1 80 ? 8.554 -1.995 6.966 1.00 58.69 80 GLN A N 1
ATOM 611 C CA . GLN A 1 80 ? 9.316 -0.925 7.617 1.00 58.69 80 GLN A CA 1
ATOM 612 C C . GLN A 1 80 ? 8.757 0.456 7.280 1.00 58.69 80 GLN A C 1
ATOM 614 O O . GLN A 1 80 ? 8.617 1.270 8.181 1.00 58.69 80 GLN A O 1
ATOM 619 N N . GLU A 1 81 ? 8.396 0.671 6.016 1.00 64.75 81 GLU A N 1
ATOM 620 C CA . GLU A 1 81 ? 7.800 1.929 5.565 1.00 64.75 81 GLU A CA 1
ATOM 621 C C . GLU A 1 81 ? 6.427 2.171 6.209 1.00 64.75 81 GLU A C 1
ATOM 623 O O . GLU A 1 81 ? 6.153 3.270 6.675 1.00 64.75 81 GLU A O 1
ATOM 628 N N . LEU A 1 82 ? 5.614 1.119 6.371 1.00 72.38 82 LEU A N 1
ATOM 629 C CA . LEU A 1 82 ? 4.325 1.234 7.051 1.00 72.38 82 LEU A CA 1
ATOM 630 C C . LEU A 1 82 ? 4.473 1.694 8.513 1.00 72.38 82 LEU A C 1
ATOM 632 O O . LEU A 1 82 ? 3.690 2.505 8.981 1.00 72.38 82 LEU A O 1
ATOM 636 N N . ALA A 1 83 ? 5.466 1.205 9.258 1.00 73.75 83 ALA A N 1
ATOM 637 C CA . ALA A 1 83 ? 5.650 1.608 10.656 1.00 73.75 83 ALA A CA 1
ATOM 638 C C . ALA A 1 83 ? 5.977 3.102 10.820 1.00 73.75 83 ALA A C 1
ATOM 640 O O . ALA A 1 83 ? 5.506 3.733 11.768 1.00 73.75 83 ALA A O 1
ATOM 641 N N . ASP A 1 84 ? 6.754 3.649 9.887 1.00 79.81 84 ASP A N 1
ATOM 642 C CA . ASP A 1 84 ? 7.220 5.034 9.923 1.00 79.81 84 ASP A CA 1
ATOM 643 C C . ASP A 1 84 ? 6.124 6.030 9.495 1.00 79.81 84 ASP A C 1
ATOM 645 O O . ASP A 1 84 ? 6.175 7.199 9.873 1.00 79.81 84 ASP A O 1
ATOM 649 N N . ASP A 1 85 ? 5.107 5.573 8.759 1.00 82.75 85 ASP A N 1
ATOM 650 C CA . ASP A 1 85 ? 4.029 6.422 8.230 1.00 82.75 85 ASP A CA 1
ATOM 651 C C . ASP A 1 85 ? 2.867 6.644 9.215 1.00 82.75 85 ASP A C 1
ATOM 653 O O . ASP A 1 85 ? 2.023 7.516 8.992 1.00 82.75 85 ASP A O 1
ATOM 657 N N . TYR A 1 86 ? 2.812 5.863 10.301 1.00 85.81 86 TYR A N 1
ATOM 658 C CA . TYR A 1 86 ? 1.710 5.850 11.273 1.00 85.81 86 TYR A CA 1
ATOM 659 C C . TYR A 1 86 ? 2.205 5.999 12.725 1.00 85.81 86 TYR A C 1
ATOM 661 O O . TYR A 1 86 ? 1.865 5.204 13.618 1.00 85.81 86 TYR A O 1
ATOM 669 N N . LEU A 1 87 ? 2.999 7.045 12.978 1.00 81.44 87 LEU A N 1
ATOM 670 C CA . LEU A 1 87 ? 3.617 7.325 14.283 1.00 81.44 87 LEU A CA 1
ATOM 671 C C . LEU A 1 87 ? 2.640 7.928 15.305 1.00 81.44 87 LEU A C 1
ATOM 673 O O . LEU A 1 87 ? 2.889 7.870 16.511 1.00 81.44 87 LEU A O 1
ATOM 677 N N . GLY A 1 88 ? 1.501 8.458 14.850 1.00 83.31 88 GLY A N 1
ATOM 678 C C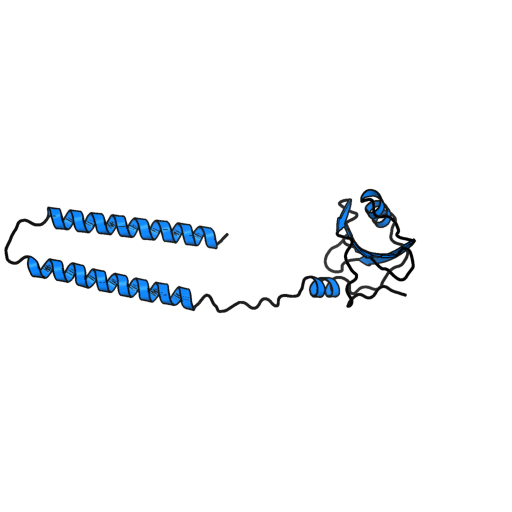A . GLY A 1 88 ? 0.486 9.072 15.709 1.00 83.31 88 GLY A CA 1
ATOM 679 C C . GLY A 1 88 ? -0.142 8.130 16.757 1.00 83.31 88 GLY A C 1
ATOM 680 O O . GLY A 1 88 ? -0.063 6.901 16.644 1.00 83.31 88 GLY A O 1
ATOM 681 N N . PRO A 1 89 ? -0.801 8.680 17.795 1.00 87.12 89 PRO A N 1
ATOM 682 C CA . PRO A 1 89 ? -1.499 7.883 18.799 1.00 87.12 89 PRO A CA 1
ATOM 683 C C . PRO A 1 89 ? -2.720 7.180 18.198 1.00 87.12 89 PRO A C 1
ATOM 685 O O . PRO A 1 89 ? -3.388 7.711 17.307 1.00 87.12 89 PRO A O 1
ATOM 688 N N . TRP A 1 90 ? -3.034 5.995 18.722 1.00 89.19 90 TRP A N 1
ATOM 689 C CA . TRP A 1 90 ? -4.276 5.302 18.392 1.00 89.19 90 TRP A CA 1
ATOM 690 C C . TRP A 1 90 ? -5.485 6.117 18.838 1.00 89.19 90 TRP A C 1
ATOM 692 O O . TRP A 1 90 ? -5.509 6.660 19.945 1.00 89.19 90 TRP A O 1
ATOM 702 N N . ARG A 1 91 ? -6.496 6.182 17.975 1.00 90.25 91 ARG A N 1
ATOM 703 C CA . ARG A 1 91 ? -7.774 6.819 18.274 1.00 90.25 91 ARG A CA 1
ATOM 704 C C . ARG A 1 91 ? -8.875 5.769 18.262 1.00 90.25 91 ARG A C 1
ATOM 706 O O . ARG A 1 91 ? -8.986 4.994 17.310 1.00 90.25 91 ARG A O 1
ATOM 713 N N . SER A 1 92 ? -9.695 5.796 19.305 1.00 84.81 92 SER A N 1
ATOM 714 C CA . SER A 1 92 ? -10.945 5.049 19.382 1.00 84.81 92 SER A CA 1
ATOM 715 C C . SER A 1 92 ? -12.072 5.837 18.707 1.00 84.81 92 SER A C 1
ATOM 717 O O . SER A 1 92 ? -11.950 7.042 18.480 1.00 84.81 92 SER A O 1
ATOM 719 N N . ASN A 1 93 ? -13.170 5.157 18.365 1.00 82.62 93 ASN A N 1
ATOM 720 C CA . ASN A 1 93 ? -14.319 5.719 17.639 1.00 82.62 93 ASN A CA 1
ATOM 721 C C . ASN A 1 93 ? -13.945 6.236 16.243 1.00 82.62 93 ASN A C 1
ATOM 723 O O . ASN A 1 93 ? -13.817 7.441 16.008 1.00 82.62 93 ASN A O 1
ATOM 727 N N . ALA A 1 94 ? -13.766 5.304 15.303 1.00 85.06 94 ALA A N 1
ATOM 728 C CA . ALA A 1 94 ? -13.537 5.650 13.907 1.00 85.06 94 ALA A CA 1
ATOM 729 C C . ALA A 1 94 ? -14.657 6.573 13.385 1.00 85.06 94 ALA A C 1
ATOM 731 O O . ALA A 1 94 ? -15.836 6.296 13.624 1.00 85.06 94 ALA A O 1
ATOM 732 N N . PRO A 1 95 ? -14.325 7.672 12.685 1.00 88.62 95 PRO A N 1
ATOM 733 C CA . PRO A 1 95 ? -15.330 8.544 12.098 1.00 88.62 95 PRO A CA 1
ATOM 734 C C . PRO A 1 95 ? -16.231 7.768 11.126 1.00 88.62 95 PRO A C 1
ATOM 736 O O . PRO A 1 95 ? -15.830 6.777 10.506 1.00 88.62 95 PRO A O 1
ATOM 739 N N . SER A 1 96 ? -17.478 8.221 10.998 1.00 90.00 96 SER A N 1
ATOM 740 C CA . SER A 1 96 ? -18.537 7.506 10.273 1.00 90.00 96 SER A CA 1
ATOM 741 C C . SER A 1 96 ? -18.204 7.231 8.803 1.00 90.00 96 SER A C 1
ATOM 743 O O . SER A 1 96 ? -18.664 6.236 8.249 1.00 90.00 96 SER A O 1
ATOM 745 N N . ASN A 1 97 ? -17.371 8.065 8.176 1.00 92.56 97 ASN A N 1
ATOM 746 C CA . ASN A 1 97 ? -16.880 7.862 6.813 1.00 92.56 97 ASN A CA 1
ATOM 747 C C . ASN A 1 97 ? -15.993 6.610 6.682 1.00 92.56 97 ASN A C 1
ATOM 749 O O . ASN A 1 97 ? -16.162 5.849 5.731 1.00 92.56 97 ASN A O 1
ATOM 753 N N . ILE A 1 98 ? -15.099 6.356 7.642 1.00 92.44 98 ILE A N 1
ATOM 754 C CA . ILE A 1 98 ? -14.247 5.158 7.668 1.00 92.44 98 ILE A CA 1
ATOM 755 C C . ILE A 1 98 ? -15.114 3.913 7.840 1.00 92.44 98 ILE A C 1
ATOM 757 O O . ILE A 1 98 ? -14.984 2.958 7.077 1.00 92.44 98 ILE A O 1
ATOM 761 N N . ILE A 1 99 ? -16.046 3.945 8.798 1.00 91.38 99 ILE A N 1
ATOM 762 C CA . ILE A 1 99 ? -16.951 2.820 9.065 1.00 91.38 99 ILE A CA 1
ATOM 763 C C . ILE A 1 99 ? -17.804 2.516 7.828 1.00 91.38 99 ILE A C 1
ATOM 765 O O . ILE A 1 99 ? -17.905 1.364 7.413 1.00 91.38 99 ILE A O 1
ATOM 769 N N . ARG A 1 100 ? -18.370 3.550 7.192 1.00 93.12 100 ARG A N 1
ATOM 770 C CA . ARG A 1 100 ? -19.149 3.403 5.958 1.00 93.12 100 ARG A CA 1
ATOM 771 C C . ARG A 1 100 ? -18.335 2.750 4.843 1.00 93.12 100 ARG A C 1
ATOM 773 O O . ARG A 1 100 ? -18.865 1.863 4.187 1.00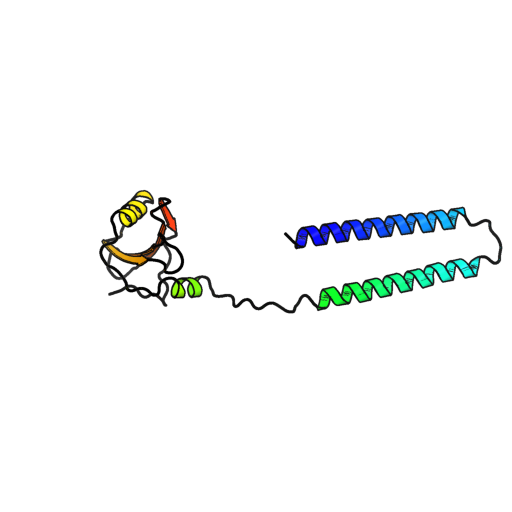 93.12 100 ARG A O 1
ATOM 780 N N . THR A 1 101 ? -17.077 3.157 4.674 1.00 94.38 101 THR A N 1
ATOM 781 C CA . THR A 1 101 ? -16.163 2.617 3.650 1.00 94.38 101 THR A CA 1
ATOM 782 C C . THR A 1 101 ? -15.829 1.144 3.905 1.00 94.38 101 THR A C 1
ATOM 784 O O . THR A 1 101 ? -15.738 0.334 2.986 1.00 94.38 101 THR A O 1
ATOM 787 N N . LEU A 1 102 ? -15.668 0.752 5.170 1.00 92.50 102 LEU A N 1
ATOM 788 C CA . LEU A 1 102 ? -15.443 -0.649 5.532 1.00 92.50 102 LEU A CA 1
ATOM 789 C C . LEU A 1 102 ? -16.686 -1.505 5.247 1.00 92.50 102 LEU A C 1
ATOM 791 O O . LEU A 1 102 ? -16.574 -2.593 4.684 1.00 92.50 102 LEU A O 1
ATOM 795 N N . ILE A 1 103 ? -17.875 -0.998 5.580 1.00 92.00 103 ILE A N 1
ATOM 796 C CA . ILE A 1 103 ? -19.144 -1.697 5.339 1.00 92.00 103 ILE A CA 1
ATOM 797 C C . ILE A 1 103 ? -19.451 -1.799 3.838 1.00 92.00 103 ILE A C 1
ATOM 799 O O . ILE A 1 103 ? -19.847 -2.874 3.385 1.00 92.00 103 ILE A O 1
ATOM 803 N N . SER A 1 104 ? -19.252 -0.726 3.060 1.00 93.62 104 SER A N 1
ATOM 804 C CA . SER A 1 104 ? -19.459 -0.725 1.598 1.00 93.62 104 SER A CA 1
ATOM 805 C C . SER A 1 104 ? -18.575 -1.764 0.906 1.00 93.62 104 SER A C 1
ATOM 807 O O . SER A 1 104 ? -19.018 -2.440 -0.021 1.00 93.62 104 SER A O 1
ATOM 809 N N . ASN A 1 105 ? -17.365 -1.972 1.430 1.00 93.88 105 ASN A N 1
ATOM 810 C CA . ASN A 1 105 ? -16.416 -2.980 0.968 1.00 93.88 105 ASN A CA 1
ATOM 811 C C . ASN A 1 105 ? -16.600 -4.363 1.639 1.00 93.88 105 ASN A C 1
ATOM 813 O O . ASN A 1 105 ? -15.714 -5.212 1.562 1.00 93.88 105 ASN A O 1
ATOM 817 N N . ASN A 1 106 ? -17.757 -4.631 2.260 1.00 92.00 106 ASN A N 1
ATOM 818 C CA . ASN A 1 106 ? -18.128 -5.916 2.874 1.00 92.00 106 ASN A CA 1
ATOM 819 C C . ASN A 1 106 ? -17.213 -6.404 4.013 1.00 92.00 106 ASN A C 1
ATOM 821 O O . ASN A 1 106 ? -17.170 -7.604 4.299 1.00 92.00 106 ASN A O 1
ATOM 825 N N . VAL A 1 107 ? -16.526 -5.504 4.717 1.00 90.50 107 VAL A N 1
ATOM 826 C CA . VAL A 1 107 ? -15.787 -5.871 5.929 1.00 90.50 107 VAL A CA 1
ATOM 827 C C . VAL A 1 107 ? -16.786 -6.169 7.049 1.00 90.50 107 VAL A C 1
ATOM 829 O O . VAL A 1 107 ? -17.614 -5.335 7.413 1.00 90.50 107 VAL A O 1
ATOM 832 N N . ARG A 1 108 ? -16.729 -7.391 7.586 1.00 87.38 108 ARG A N 1
ATOM 833 C CA . ARG A 1 108 ? -17.621 -7.895 8.643 1.00 87.38 108 ARG A CA 1
ATOM 834 C C . ARG A 1 108 ? -16.803 -8.458 9.800 1.00 87.38 108 ARG A C 1
ATOM 836 O O . ARG A 1 108 ? -15.632 -8.780 9.634 1.00 87.38 108 ARG A O 1
ATOM 843 N N . GLY A 1 109 ? -17.439 -8.614 10.961 1.00 85.38 109 GLY A N 1
ATOM 844 C CA . GLY A 1 109 ? -16.785 -9.194 12.139 1.00 85.38 109 GLY A CA 1
ATOM 845 C C . GLY A 1 109 ? -15.810 -8.242 12.833 1.00 85.38 109 GLY A C 1
ATOM 846 O O . GLY A 1 109 ? -14.884 -8.692 13.493 1.00 85.38 109 GLY A O 1
ATOM 847 N N . CYS A 1 110 ? -16.003 -6.934 12.688 1.00 86.94 110 CYS A N 1
ATOM 848 C CA . CYS A 1 110 ? -15.307 -5.946 13.499 1.00 86.94 110 CYS A CA 1
ATOM 849 C C . CYS A 1 110 ? -16.237 -5.535 14.650 1.00 86.94 110 CYS A C 1
ATOM 851 O O . CYS A 1 110 ? -17.278 -4.925 14.405 1.00 86.94 110 CYS A O 1
ATOM 853 N N . GLY A 1 111 ? -15.896 -5.925 15.878 1.00 84.44 111 GLY A N 1
ATOM 854 C CA . GLY A 1 111 ? -16.580 -5.488 17.099 1.00 8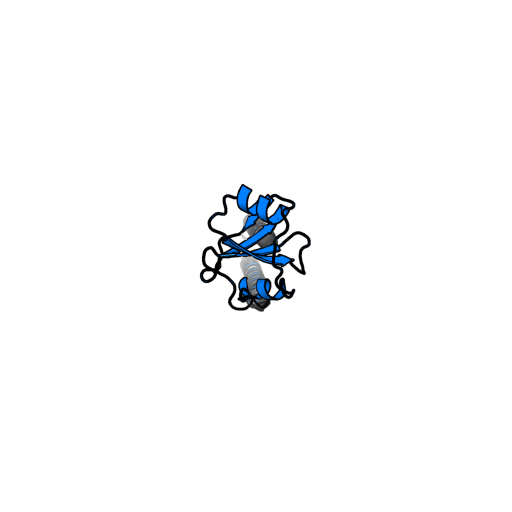4.44 111 GLY A CA 1
ATOM 855 C C . GLY A 1 111 ? -15.948 -4.220 17.670 1.00 84.44 111 GLY A C 1
ATOM 856 O O . GLY A 1 111 ? -16.653 -3.299 18.071 1.00 84.44 111 GLY A O 1
ATOM 857 N N . GLU A 1 112 ? -14.619 -4.142 17.617 1.00 88.50 112 GLU A N 1
ATOM 858 C CA . GLU A 1 112 ? -13.842 -2.983 18.051 1.00 88.50 112 GLU A CA 1
ATOM 859 C C . GLU A 1 112 ? -13.003 -2.420 16.903 1.00 88.50 112 GLU A C 1
ATOM 861 O O . GLU A 1 112 ? -12.506 -3.161 16.048 1.00 88.50 112 GLU A O 1
ATOM 866 N N . PHE A 1 113 ? -12.846 -1.093 16.899 1.00 89.88 113 PHE A N 1
ATOM 867 C CA . PHE A 1 113 ? -12.095 -0.352 15.890 1.00 89.88 113 PHE A CA 1
ATOM 868 C C . PHE A 1 113 ? -11.101 0.591 16.545 1.00 89.88 113 PHE A C 1
ATOM 870 O O . PHE A 1 113 ? -11.453 1.371 17.431 1.00 89.88 113 PHE A O 1
ATOM 877 N N . GLN A 1 114 ? -9.882 0.571 16.028 1.00 91.31 114 GLN A N 1
ATOM 878 C CA . GLN A 1 114 ? -8.823 1.500 16.386 1.00 91.31 114 GLN A CA 1
ATOM 879 C C . GLN A 1 114 ? -8.211 2.027 15.102 1.00 91.31 114 GLN A C 1
ATOM 881 O O . GLN A 1 114 ? -7.979 1.259 14.170 1.00 91.31 114 GLN A O 1
ATOM 886 N N . TYR A 1 115 ? -7.970 3.332 15.019 1.00 92.38 115 TYR A N 1
ATOM 887 C CA . TYR A 1 115 ? -7.445 3.923 13.793 1.00 92.38 115 TYR A CA 1
ATOM 888 C C . TYR A 1 115 ? -6.322 4.924 14.044 1.00 92.38 115 TYR A C 1
ATOM 890 O O . TYR A 1 115 ? -6.227 5.537 15.112 1.00 92.38 115 TYR A O 1
ATOM 898 N N . LYS A 1 116 ? -5.483 5.094 13.021 1.00 92.00 116 LYS A N 1
ATOM 899 C CA . LYS A 1 116 ? -4.454 6.128 12.928 1.00 92.00 116 LYS A CA 1
ATOM 900 C C . LYS A 1 116 ? -4.510 6.794 11.551 1.00 92.00 116 LYS A C 1
ATOM 902 O O . LYS A 1 116 ? -4.577 6.081 10.550 1.00 92.00 116 LYS A O 1
ATOM 907 N N . PRO A 1 117 ? -4.492 8.132 11.469 1.00 91.44 117 PRO A N 1
ATOM 908 C CA . PRO A 1 117 ? -4.245 8.811 10.200 1.00 91.44 117 PRO A CA 1
ATOM 909 C C . PRO A 1 117 ? -2.795 8.582 9.750 1.00 91.44 117 PRO A C 1
ATOM 911 O O . PRO A 1 117 ? -1.914 8.444 10.597 1.00 91.44 117 PRO A O 1
ATOM 914 N N . SER A 1 118 ? -2.562 8.542 8.438 1.00 90.12 118 SER A N 1
ATOM 915 C CA . SER A 1 118 ? -1.207 8.582 7.878 1.00 90.12 118 SER A CA 1
ATOM 916 C C . SER A 1 118 ? -0.618 9.984 8.032 1.00 90.12 118 SER A C 1
ATOM 918 O O . SER A 1 118 ? -1.298 10.979 7.765 1.00 90.12 118 SER A O 1
ATOM 920 N N . ASP A 1 119 ? 0.653 10.061 8.420 1.00 87.88 119 ASP A N 1
ATOM 921 C CA . ASP A 1 119 ? 1.392 11.326 8.480 1.00 87.88 119 ASP A CA 1
ATOM 922 C C . ASP A 1 119 ? 1.863 11.775 7.083 1.00 87.88 119 ASP A C 1
ATOM 924 O O . ASP A 1 119 ? 2.068 12.967 6.845 1.00 87.88 119 ASP A O 1
ATOM 928 N N . ARG A 1 120 ? 1.996 10.837 6.131 1.00 86.06 120 ARG A N 1
ATOM 929 C CA . ARG A 1 120 ? 2.427 11.121 4.751 1.00 86.06 120 ARG A CA 1
ATOM 930 C C . ARG A 1 120 ? 1.276 11.439 3.803 1.00 86.06 120 ARG A C 1
ATOM 932 O O . ARG A 1 120 ? 1.457 12.243 2.891 1.00 86.06 120 ARG A O 1
ATOM 939 N N . ASN A 1 121 ? 0.118 10.801 3.980 1.00 85.31 121 ASN A N 1
ATOM 940 C CA . ASN A 1 121 ? -0.983 10.879 3.023 1.00 85.31 121 ASN A CA 1
ATOM 941 C C . ASN A 1 121 ? -2.295 11.316 3.688 1.00 85.31 121 ASN A C 1
ATOM 943 O O . ASN A 1 121 ? -2.902 10.590 4.478 1.00 85.31 121 ASN A O 1
ATOM 947 N N . SER A 1 122 ? -2.767 12.517 3.349 1.00 86.19 122 SER A N 1
ATOM 948 C CA . SER A 1 122 ? -4.001 13.055 3.919 1.00 86.19 122 SER A CA 1
ATOM 949 C C . SER A 1 122 ? -5.229 12.319 3.366 1.00 86.19 122 SER A C 1
ATOM 951 O O . SER A 1 122 ? -5.470 12.251 2.163 1.00 86.19 122 SER A O 1
ATOM 953 N N . GLY A 1 123 ? -6.036 11.752 4.266 1.00 88.56 123 GLY A N 1
ATOM 954 C CA . GLY A 1 123 ? -7.209 10.947 3.901 1.00 88.56 123 GLY A CA 1
ATOM 955 C C . GLY A 1 123 ? -6.939 9.446 3.768 1.00 88.56 123 GLY A C 1
ATOM 956 O O . GLY A 1 123 ? -7.848 8.705 3.394 1.00 88.56 123 GLY A O 1
ATOM 957 N N . GLU A 1 124 ? -5.729 8.998 4.104 1.00 92.75 124 GLU A N 1
ATOM 958 C CA . GLU A 1 124 ? -5.396 7.594 4.326 1.00 92.75 124 GLU A CA 1
ATOM 959 C C . GLU A 1 124 ? -5.406 7.274 5.825 1.00 92.75 124 GLU A C 1
ATOM 961 O O . GLU A 1 124 ? -4.867 8.024 6.646 1.00 92.75 124 GLU A O 1
ATOM 966 N N . TYR A 1 125 ? -6.025 6.152 6.186 1.00 92.94 125 TYR A N 1
ATOM 967 C CA . TYR A 1 125 ? -6.154 5.723 7.572 1.00 92.94 125 TYR A CA 1
ATOM 968 C C . TYR A 1 125 ? -5.789 4.251 7.723 1.00 92.94 125 TYR A C 1
ATOM 970 O O . TYR A 1 125 ? -6.359 3.393 7.049 1.00 92.94 125 TYR A O 1
ATOM 978 N N . LEU A 1 126 ? -4.908 3.949 8.674 1.00 92.94 126 LEU A N 1
ATOM 979 C CA . LEU A 1 126 ? -4.689 2.591 9.150 1.00 92.94 126 LEU A CA 1
ATOM 980 C C . LEU A 1 126 ? -5.768 2.265 10.175 1.00 92.94 126 LEU A C 1
ATOM 982 O O . LEU A 1 126 ? -5.878 2.938 11.198 1.00 92.94 126 LEU A O 1
ATOM 986 N N . VAL A 1 127 ? -6.557 1.233 9.911 1.00 92.88 127 VAL A N 1
ATOM 987 C CA . VAL A 1 127 ? -7.642 0.780 10.776 1.00 92.88 127 VAL A CA 1
ATOM 988 C C . VAL A 1 127 ? -7.378 -0.648 11.199 1.00 92.88 127 VAL A C 1
ATOM 990 O O . VAL A 1 127 ? -7.257 -1.552 10.374 1.00 92.88 127 VAL A O 1
ATOM 993 N N . TYR A 1 128 ? -7.298 -0.854 12.502 1.00 92.44 128 TYR A N 1
ATOM 994 C CA . TYR A 1 128 ? -7.240 -2.165 13.113 1.00 92.44 128 TYR A CA 1
ATOM 995 C C . TYR A 1 128 ? -8.624 -2.505 13.635 1.00 92.44 128 TYR A C 1
ATOM 997 O O . TYR A 1 128 ? -9.246 -1.713 14.346 1.00 92.44 128 TYR A O 1
ATOM 1005 N N . CYS A 1 129 ? -9.112 -3.679 13.253 1.00 90.81 129 CYS A N 1
ATOM 1006 C CA . CYS A 1 129 ? -10.397 -4.176 13.707 1.00 90.81 129 CYS A CA 1
ATOM 1007 C C . CYS A 1 129 ? -10.267 -5.575 14.295 1.00 90.81 129 CYS A C 1
ATOM 1009 O O . CYS A 1 129 ? -9.446 -6.375 13.842 1.00 90.81 129 CYS A O 1
ATOM 1011 N N . THR A 1 130 ? -11.082 -5.870 15.301 1.00 90.81 130 THR A N 1
ATOM 1012 C CA . THR A 1 130 ? -11.112 -7.187 15.938 1.00 90.81 130 THR A CA 1
ATOM 1013 C C . THR A 1 130 ? -12.540 -7.580 16.329 1.00 90.81 130 THR A C 1
ATOM 1015 O O . THR A 1 130 ? -13.308 -6.719 16.767 1.00 90.81 130 THR A O 1
ATOM 1018 N N . PRO A 1 131 ? -12.936 -8.854 16.155 1.00 89.31 131 PRO A N 1
ATOM 1019 C CA . PRO A 1 131 ? -14.196 -9.375 16.684 1.00 89.31 131 PRO A CA 1
ATOM 1020 C C . PRO A 1 131 ? -14.144 -9.655 18.191 1.00 89.31 131 PRO A C 1
ATOM 1022 O O . PRO A 1 131 ? -15.185 -9.644 18.839 1.00 89.31 131 PRO A O 1
ATOM 1025 N N . ASP A 1 132 ? -12.964 -9.968 18.731 1.00 87.19 132 ASP A N 1
ATOM 1026 C CA . ASP A 1 132 ? -12.786 -10.621 20.035 1.00 87.19 132 ASP A CA 1
ATOM 1027 C C . ASP A 1 132 ? -11.747 -9.939 20.944 1.00 87.19 132 ASP A C 1
ATOM 1029 O O . ASP A 1 132 ? -11.439 -10.448 22.024 1.00 87.19 132 ASP A O 1
ATOM 1033 N N . GLY A 1 133 ? -11.158 -8.826 20.501 1.00 85.00 133 GLY A N 1
ATOM 1034 C CA . GLY A 1 133 ? -10.088 -8.121 21.215 1.00 85.00 133 GLY A CA 1
ATOM 1035 C C . GLY A 1 133 ? -8.707 -8.774 21.070 1.00 85.00 133 GLY A C 1
ATOM 1036 O O . GLY A 1 133 ? -7.707 -8.228 21.542 1.00 85.00 133 GLY A O 1
ATOM 1037 N N . ARG A 1 134 ? -8.614 -9.953 20.437 1.00 84.19 134 ARG A N 1
ATOM 1038 C CA . ARG A 1 134 ? -7.386 -10.769 20.390 1.00 84.19 134 ARG A CA 1
ATOM 1039 C C . ARG A 1 134 ? -6.847 -10.910 18.977 1.00 84.19 134 ARG A C 1
ATOM 1041 O O . ARG A 1 134 ? -5.646 -10.768 18.758 1.00 84.19 134 ARG A O 1
ATOM 1048 N N . ASN A 1 135 ? -7.729 -11.179 18.023 1.00 87.75 135 ASN A N 1
ATOM 1049 C CA . ASN A 1 135 ? -7.392 -11.353 16.622 1.00 87.75 135 ASN A CA 1
ATOM 1050 C C . ASN A 1 135 ? -7.638 -10.042 15.886 1.00 87.75 135 ASN A C 1
ATOM 1052 O O . ASN A 1 135 ? -8.764 -9.719 15.508 1.00 87.75 135 ASN A O 1
ATOM 1056 N N . TRP A 1 136 ? -6.570 -9.273 15.711 1.00 89.38 136 TRP A N 1
ATOM 1057 C CA . TRP A 1 136 ? -6.618 -7.999 15.011 1.00 89.38 136 TRP A CA 1
ATOM 1058 C C . TRP A 1 136 ? -6.349 -8.198 13.520 1.00 89.38 136 TRP A C 1
ATOM 1060 O O . TRP A 1 136 ? -5.393 -8.871 13.132 1.00 89.38 136 TRP A O 1
ATOM 1070 N N . ALA A 1 137 ? -7.183 -7.588 12.688 1.00 91.44 137 ALA A N 1
ATOM 1071 C CA . ALA A 1 137 ? -6.993 -7.462 11.254 1.00 91.44 137 ALA A CA 1
ATOM 1072 C C . ALA A 1 137 ? -6.681 -6.002 10.917 1.00 91.44 137 ALA A C 1
ATOM 1074 O O . ALA A 1 137 ? -7.344 -5.087 11.409 1.00 91.44 137 ALA A O 1
ATOM 1075 N N . ALA A 1 138 ? -5.668 -5.797 10.082 1.00 91.50 138 ALA A N 1
ATOM 1076 C CA . ALA A 1 138 ? -5.253 -4.485 9.620 1.00 91.50 138 ALA A CA 1
ATOM 1077 C C . ALA A 1 138 ? -5.872 -4.170 8.256 1.00 91.50 138 ALA A C 1
ATOM 1079 O O . ALA A 1 138 ? -5.848 -5.002 7.345 1.00 91.50 138 ALA A O 1
ATOM 1080 N N . TYR A 1 139 ? -6.367 -2.947 8.116 1.00 92.69 139 TYR A N 1
ATOM 1081 C CA . TYR A 1 139 ? -6.889 -2.389 6.878 1.00 92.69 139 TYR A CA 1
ATOM 1082 C C . TYR A 1 139 ? -6.291 -1.006 6.652 1.00 92.69 139 TYR A C 1
ATOM 1084 O O . TYR A 1 139 ? -6.165 -0.227 7.593 1.00 92.69 139 TYR A O 1
ATOM 1092 N N . ILE A 1 140 ? -5.968 -0.681 5.407 1.00 93.31 140 ILE A N 1
ATOM 1093 C CA . ILE A 1 140 ? -5.726 0.703 4.994 1.00 93.31 140 ILE A CA 1
ATOM 1094 C C . ILE A 1 140 ? -6.990 1.181 4.294 1.00 93.31 140 ILE A C 1
ATOM 1096 O O . ILE A 1 140 ? -7.497 0.506 3.399 1.00 93.31 140 ILE A O 1
ATOM 1100 N N . VAL A 1 141 ? -7.530 2.308 4.737 1.00 94.62 141 VAL A N 1
ATOM 1101 C CA . VAL A 1 141 ? -8.818 2.837 4.291 1.00 94.62 141 VAL A CA 1
ATOM 1102 C C . VAL A 1 141 ? -8.606 4.221 3.697 1.00 94.62 141 VAL A C 1
ATOM 1104 O O . VAL A 1 141 ? -8.016 5.091 4.336 1.00 94.62 141 VAL A O 1
ATOM 1107 N N . TRP A 1 142 ? -9.151 4.434 2.501 1.00 95.50 142 TRP A N 1
ATOM 1108 C CA . TRP A 1 142 ? -9.209 5.728 1.825 1.00 95.50 142 TRP A CA 1
ATOM 1109 C C . TRP A 1 142 ? -10.676 6.136 1.630 1.00 95.50 142 TRP A C 1
ATOM 1111 O O . TRP A 1 142 ? -11.253 5.872 0.570 1.00 95.50 142 TRP A O 1
ATOM 1121 N N . PRO A 1 143 ? -11.308 6.793 2.624 1.00 93.38 143 PRO A N 1
ATOM 1122 C CA . PRO A 1 143 ? -12.734 7.118 2.577 1.00 93.38 143 PRO A CA 1
ATOM 1123 C C . PRO A 1 143 ? -13.120 8.041 1.419 1.00 93.38 143 PRO A C 1
ATOM 1125 O O . PRO A 1 143 ? -14.244 7.989 0.935 1.00 93.38 143 PRO A O 1
ATOM 1128 N N . ASN A 1 144 ? -12.186 8.876 0.954 1.00 92.38 144 ASN A N 1
ATOM 1129 C CA . ASN A 1 144 ? -12.430 9.834 -0.128 1.00 92.38 144 ASN A CA 1
ATOM 1130 C C . ASN A 1 144 ? -12.689 9.155 -1.482 1.00 92.38 144 ASN A C 1
ATOM 1132 O O . ASN A 1 144 ? -13.371 9.725 -2.327 1.00 92.38 144 ASN A O 1
ATOM 1136 N N . ILE A 1 145 ? -12.142 7.953 -1.683 1.00 93.50 145 ILE A N 1
ATOM 1137 C CA . ILE A 1 145 ? -12.288 7.161 -2.913 1.00 93.50 145 ILE A CA 1
ATOM 1138 C C . ILE A 1 145 ? -13.000 5.822 -2.660 1.00 93.50 145 ILE A C 1
ATOM 1140 O O . ILE A 1 145 ? -12.941 4.939 -3.509 1.00 93.50 145 ILE A O 1
ATOM 1144 N N . ASP A 1 146 ? -13.628 5.665 -1.486 1.00 93.50 146 ASP A N 1
ATOM 1145 C CA . ASP A 1 146 ? -14.345 4.457 -1.038 1.00 93.50 146 ASP A CA 1
ATOM 1146 C C . ASP A 1 146 ? -13.545 3.150 -1.221 1.00 93.50 146 ASP A C 1
ATOM 1148 O O . ASP A 1 146 ? -14.084 2.096 -1.562 1.00 93.50 146 ASP A O 1
ATOM 1152 N N . ARG A 1 147 ? -12.222 3.217 -1.017 1.00 93.81 147 ARG A N 1
ATOM 1153 C CA . ARG A 1 147 ? -11.300 2.098 -1.254 1.00 93.81 147 ARG A CA 1
ATOM 1154 C C . ARG A 1 147 ? -10.706 1.591 0.049 1.00 93.81 147 ARG A C 1
ATOM 1156 O O . ARG A 1 147 ? -10.363 2.377 0.932 1.00 93.81 147 ARG A O 1
ATOM 1163 N N . ILE A 1 148 ? -10.489 0.280 0.114 1.00 94.12 148 ILE A N 1
ATOM 1164 C CA . ILE A 1 148 ? -9.733 -0.365 1.188 1.00 9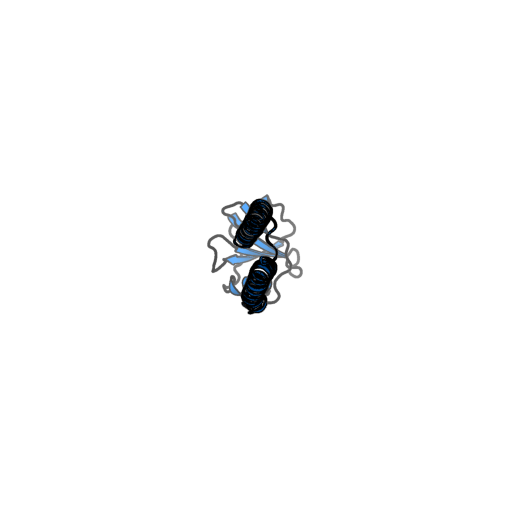4.12 148 ILE A CA 1
ATOM 1165 C C . ILE A 1 148 ? -8.621 -1.269 0.642 1.00 94.12 148 ILE A C 1
ATOM 1167 O O . ILE A 1 148 ? -8.687 -1.750 -0.490 1.00 94.12 148 ILE A O 1
ATOM 1171 N N . SER A 1 149 ? -7.609 -1.518 1.467 1.00 91.81 149 SER A N 1
ATOM 1172 C CA . SER A 1 149 ? -6.596 -2.560 1.289 1.00 91.81 149 SER A CA 1
ATOM 1173 C C . SER A 1 149 ? -6.560 -3.429 2.544 1.00 91.81 149 SER A C 1
ATOM 1175 O O . SER A 1 149 ? -6.496 -2.904 3.654 1.00 91.81 149 SER A O 1
ATOM 1177 N N . GLY A 1 150 ? -6.634 -4.748 2.379 1.00 88.06 150 GLY A N 1
ATOM 1178 C CA . GLY A 1 150 ? -6.715 -5.718 3.473 1.00 88.06 150 GLY A CA 1
ATOM 1179 C C . GLY A 1 150 ? -7.712 -6.844 3.171 1.00 88.06 150 GLY A C 1
ATOM 1180 O O . GLY A 1 150 ? -8.307 -6.852 2.092 1.00 88.06 150 GLY A O 1
ATOM 1181 N N . PRO A 1 151 ? -7.904 -7.801 4.096 1.00 88.50 151 PRO A N 1
ATOM 1182 C CA . PRO A 1 151 ? -7.302 -7.877 5.431 1.00 88.50 151 PRO A CA 1
ATOM 1183 C C . PRO A 1 151 ? -5.809 -8.231 5.397 1.00 88.50 151 PRO A C 1
ATOM 1185 O O . PRO A 1 151 ? -5.401 -9.200 4.761 1.00 88.50 151 PRO A O 1
ATOM 1188 N N . ALA A 1 152 ? -4.992 -7.470 6.124 1.00 87.81 152 ALA A N 1
ATOM 1189 C CA . ALA A 1 152 ? -3.580 -7.765 6.352 1.00 87.81 152 ALA A CA 1
ATOM 1190 C C . ALA A 1 152 ? -3.332 -8.158 7.815 1.00 87.81 152 ALA A C 1
ATOM 1192 O O . ALA A 1 152 ? -4.109 -7.826 8.715 1.00 87.81 152 ALA A O 1
ATOM 1193 N N . ARG A 1 153 ? -2.225 -8.865 8.074 1.00 86.12 153 ARG A N 1
ATOM 1194 C CA . ARG A 1 153 ? -1.776 -9.094 9.453 1.00 86.12 153 ARG A CA 1
ATOM 1195 C C . ARG A 1 153 ? -1.229 -7.783 10.032 1.00 86.12 153 ARG A C 1
ATOM 1197 O O . ARG A 1 153 ? -0.446 -7.136 9.334 1.00 86.12 153 ARG A O 1
ATOM 1204 N N . PRO A 1 154 ? -1.582 -7.430 11.282 1.00 85.19 154 PRO A N 1
ATOM 1205 C CA . PRO A 1 154 ? -0.981 -6.316 11.997 1.00 85.19 154 PRO A CA 1
ATOM 1206 C C . PRO A 1 154 ? 0.541 -6.350 11.939 1.00 85.19 154 PRO A C 1
ATOM 1208 O O . PRO A 1 154 ? 1.164 -7.417 11.998 1.00 85.19 154 PRO A O 1
ATOM 1211 N N . ASP A 1 155 ? 1.134 -5.172 11.823 1.00 82.44 155 ASP A N 1
ATOM 1212 C CA . ASP A 1 155 ? 2.576 -5.034 11.886 1.00 82.44 155 ASP A CA 1
ATOM 1213 C C . ASP A 1 155 ? 3.021 -5.189 13.347 1.00 82.44 155 ASP A C 1
ATOM 1215 O O . ASP A 1 155 ? 2.506 -4.472 14.206 1.00 82.44 155 ASP A O 1
ATOM 1219 N N . PRO A 1 156 ? 3.982 -6.073 13.672 1.00 79.06 156 PRO A N 1
ATOM 1220 C CA . PRO A 1 156 ? 4.506 -6.175 15.033 1.00 79.06 156 PRO A CA 1
ATOM 1221 C C . PRO A 1 156 ? 5.063 -4.848 15.578 1.00 79.06 156 PRO A C 1
ATOM 1223 O O . PRO A 1 156 ? 5.054 -4.646 16.791 1.00 79.06 156 PRO A O 1
ATOM 1226 N N . LYS A 1 157 ? 5.523 -3.932 14.714 1.00 80.69 157 LYS A N 1
ATOM 1227 C CA . LYS A 1 157 ? 6.002 -2.604 15.127 1.00 80.69 157 LYS A CA 1
ATOM 1228 C C . LYS A 1 157 ? 4.873 -1.660 15.534 1.00 80.69 157 LYS A C 1
ATOM 1230 O O . LYS A 1 157 ? 5.079 -0.805 16.390 1.00 80.69 157 LYS A O 1
ATOM 1235 N N . ILE A 1 158 ? 3.684 -1.827 14.957 1.00 79.94 158 ILE A N 1
ATOM 1236 C CA . ILE A 1 158 ? 2.495 -1.032 15.267 1.00 79.94 158 ILE A CA 1
ATOM 1237 C C . ILE A 1 158 ? 1.517 -1.933 16.016 1.00 79.94 158 ILE A C 1
ATOM 1239 O O . ILE A 1 158 ? 0.537 -2.433 15.471 1.00 79.94 158 ILE A O 1
ATOM 1243 N N . SER A 1 159 ? 1.809 -2.170 17.293 1.00 75.56 159 SER A N 1
ATOM 1244 C CA . SER A 1 159 ? 0.942 -3.007 18.119 1.00 75.56 159 SER A CA 1
ATOM 1245 C C . SER A 1 159 ? -0.443 -2.356 18.287 1.00 75.56 159 SER A C 1
ATOM 1247 O O . SER A 1 159 ? -0.507 -1.144 18.540 1.00 75.56 159 SER A O 1
ATOM 1249 N N . PRO A 1 160 ? -1.541 -3.130 18.173 1.00 72.38 160 PRO A N 1
ATOM 1250 C CA . PRO A 1 160 ? -2.873 -2.650 18.521 1.00 72.38 160 PRO A CA 1
ATOM 1251 C C . PRO A 1 160 ? -2.899 -2.173 19.982 1.00 72.38 160 PRO A C 1
ATOM 1253 O O . PRO A 1 160 ? -2.208 -2.759 20.823 1.00 72.38 160 PRO A O 1
ATOM 1256 N N . PRO A 1 161 ? -3.683 -1.136 20.312 1.00 70.38 161 PRO A N 1
ATOM 1257 C CA . PRO A 1 161 ? -3.904 -0.757 21.700 1.00 70.38 161 PRO A CA 1
ATOM 1258 C C . PRO A 1 161 ? -4.740 -1.854 22.388 1.00 70.38 161 PRO A C 1
ATOM 1260 O O . PRO A 1 161 ? -5.639 -2.424 21.768 1.00 70.38 161 PRO A O 1
ATOM 1263 N N . ARG A 1 162 ? -4.393 -2.181 23.638 1.00 61.84 162 ARG A N 1
ATOM 1264 C CA . ARG A 1 162 ? -5.158 -3.104 24.494 1.00 61.84 162 ARG A CA 1
ATOM 1265 C C . ARG A 1 162 ? -6.316 -2.398 25.177 1.00 61.84 162 ARG A C 1
ATOM 1267 O O . ARG A 1 162 ? -6.143 -1.199 25.492 1.00 61.84 162 ARG A O 1
#